Protein AF-A0A5J4PC75-F1 (afdb_monomer)

Structure (mmCIF, N/CA/C/O backbone):
data_AF-A0A5J4PC75-F1
#
_entry.id   AF-A0A5J4PC75-F1
#
loop_
_atom_site.group_PDB
_atom_site.id
_atom_site.type_symbol
_atom_site.label_atom_id
_atom_site.label_alt_id
_atom_site.label_comp_id
_atom_site.label_asym_id
_atom_site.label_entity_id
_atom_site.label_seq_id
_atom_site.pdbx_PDB_ins_code
_atom_site.Cartn_x
_atom_site.Cartn_y
_atom_site.Cartn_z
_atom_site.occupancy
_atom_site.B_iso_or_equiv
_atom_site.auth_seq_id
_atom_site.auth_comp_id
_atom_site.auth_asym_id
_atom_site.auth_atom_id
_atom_site.pdbx_PDB_model_num
ATOM 1 N N . LEU A 1 1 ? -17.595 5.722 -8.193 1.00 69.88 1 LEU A N 1
ATOM 2 C CA . LEU A 1 1 ? -16.826 4.793 -7.337 1.00 69.88 1 LEU A CA 1
ATOM 3 C C . LEU A 1 1 ? -17.791 4.184 -6.344 1.00 69.88 1 LEU A C 1
ATOM 5 O O . LEU A 1 1 ? -18.534 4.939 -5.726 1.00 69.88 1 LEU A O 1
ATOM 9 N N . ALA A 1 2 ? -17.838 2.856 -6.266 1.00 79.06 2 ALA A N 1
ATOM 10 C CA . ALA A 1 2 ? -18.558 2.186 -5.191 1.00 79.06 2 ALA A CA 1
ATOM 11 C C . ALA A 1 2 ? -17.774 2.367 -3.876 1.00 79.06 2 ALA A C 1
ATOM 13 O O . ALA A 1 2 ? -16.547 2.498 -3.930 1.00 79.06 2 ALA A O 1
ATOM 14 N N . PRO A 1 3 ? -18.454 2.430 -2.721 1.00 82.62 3 PRO A N 1
ATOM 15 C CA . PRO A 1 3 ? -17.777 2.430 -1.431 1.00 82.62 3 PRO A CA 1
ATOM 16 C C . PRO A 1 3 ? -16.994 1.126 -1.233 1.00 82.62 3 PRO A C 1
ATOM 18 O O . PRO A 1 3 ? -17.350 0.091 -1.795 1.00 82.62 3 PRO A O 1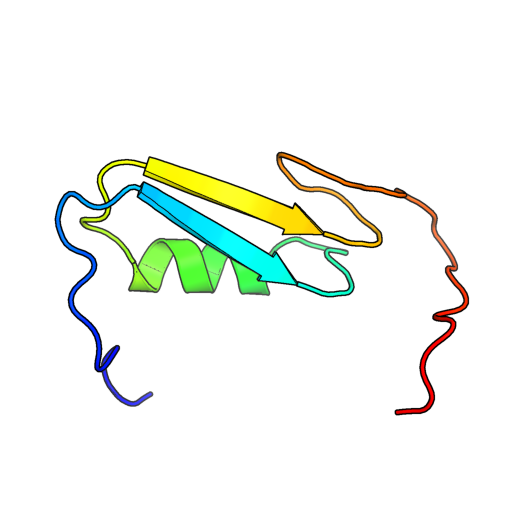
ATOM 21 N N . VAL A 1 4 ? -15.936 1.195 -0.424 1.00 90.81 4 VAL A N 1
ATOM 22 C CA . VAL A 1 4 ? -15.187 0.016 0.021 1.00 90.81 4 VAL A CA 1
ATOM 23 C C . VAL A 1 4 ? -16.139 -0.889 0.807 1.00 90.81 4 VAL A C 1
ATOM 25 O O . VAL A 1 4 ? -16.773 -0.435 1.758 1.00 90.81 4 VAL A O 1
ATOM 28 N N . ASP A 1 5 ? -16.270 -2.146 0.388 1.00 91.88 5 ASP A N 1
ATOM 29 C CA . ASP A 1 5 ? -17.292 -3.090 0.862 1.00 91.88 5 ASP A CA 1
ATOM 30 C C . ASP A 1 5 ? -16.803 -4.032 1.974 1.00 91.88 5 ASP A C 1
ATOM 32 O O . ASP A 1 5 ? -17.487 -4.987 2.343 1.00 91.88 5 ASP A O 1
ATOM 36 N N . PHE A 1 6 ? -15.640 -3.738 2.555 1.00 93.69 6 PHE A N 1
ATOM 37 C CA . PHE A 1 6 ? -15.070 -4.469 3.679 1.00 93.69 6 PHE A CA 1
ATOM 38 C C . PHE A 1 6 ? -14.795 -3.553 4.871 1.00 93.69 6 PHE A C 1
ATOM 40 O O . PHE A 1 6 ? -14.549 -2.358 4.734 1.00 93.69 6 PHE A O 1
ATOM 47 N N . ASP A 1 7 ? -14.807 -4.136 6.067 1.00 96.00 7 ASP A N 1
ATOM 48 C CA . ASP A 1 7 ? -14.475 -3.426 7.298 1.00 96.00 7 ASP A CA 1
ATOM 49 C C . ASP A 1 7 ? -12.952 -3.292 7.460 1.00 96.00 7 ASP A C 1
ATOM 51 O O . ASP A 1 7 ? -12.246 -4.296 7.616 1.00 96.00 7 ASP A O 1
ATOM 55 N N . PHE A 1 8 ? -12.460 -2.054 7.452 1.00 96.50 8 PHE A N 1
ATOM 56 C CA . PHE A 1 8 ? -11.039 -1.707 7.572 1.00 96.50 8 PHE A CA 1
ATOM 57 C C . PHE A 1 8 ? -10.718 -0.760 8.735 1.00 96.50 8 PHE A C 1
ATOM 59 O O . PHE A 1 8 ? -9.547 -0.438 8.943 1.00 96.50 8 PHE A O 1
ATOM 66 N N . GLN A 1 9 ? -11.724 -0.309 9.488 1.00 97.69 9 GLN A N 1
ATOM 67 C CA . GLN A 1 9 ? -11.525 0.667 10.560 1.00 97.69 9 GLN A CA 1
ATOM 68 C C . GLN A 1 9 ? -10.644 0.074 11.664 1.00 97.69 9 GLN A C 1
ATOM 70 O O . GL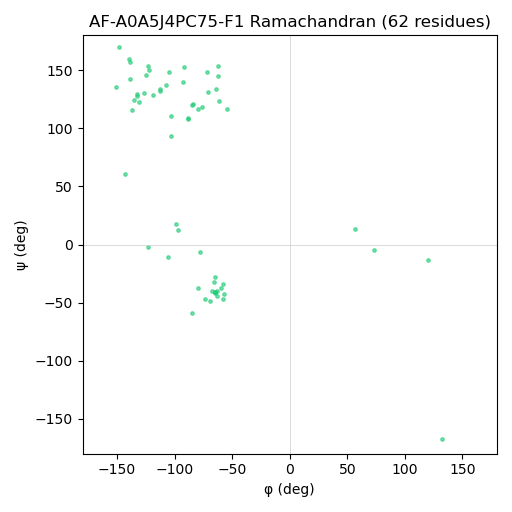N A 1 9 ? -10.816 -1.080 12.053 1.00 97.69 9 GLN A O 1
ATOM 75 N N . ASP A 1 10 ? -9.652 0.841 12.120 1.00 98.06 10 ASP A N 1
ATOM 76 C CA . ASP A 1 10 ? -8.656 0.435 13.122 1.00 98.06 10 ASP A CA 1
ATOM 77 C C . ASP A 1 10 ? -7.837 -0.832 12.783 1.00 98.06 10 ASP A C 1
A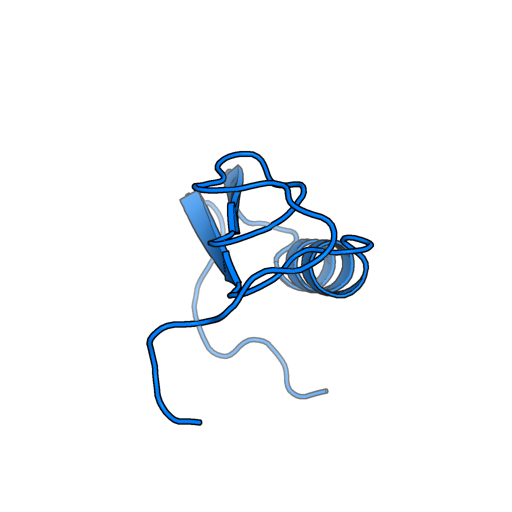TOM 79 O O . ASP A 1 10 ? -7.102 -1.365 13.627 1.00 98.06 10 ASP A O 1
ATOM 83 N N . LYS A 1 11 ? -7.885 -1.302 11.528 1.00 98.19 11 LYS A N 1
ATOM 84 C CA . LYS A 1 11 ? -7.099 -2.451 11.060 1.00 98.19 11 LYS A CA 1
ATOM 85 C C . LYS A 1 11 ? -5.767 -2.017 10.464 1.00 98.19 11 LYS A C 1
ATOM 87 O O . 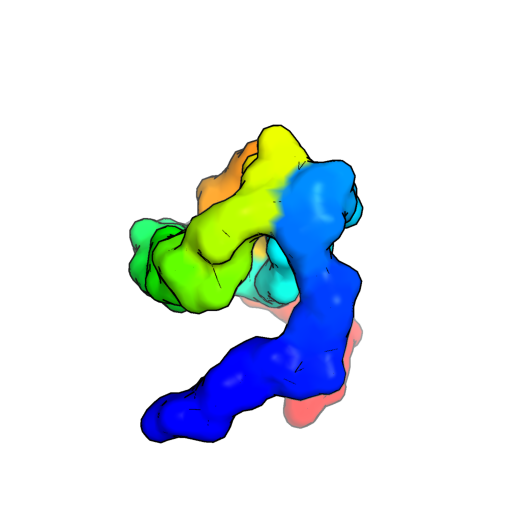LYS A 1 11 ? -5.622 -0.916 9.935 1.00 98.19 11 LYS A O 1
ATOM 92 N N . ASN A 1 12 ? -4.790 -2.915 10.542 1.00 98.25 12 ASN A N 1
ATOM 93 C CA . ASN A 1 12 ? -3.543 -2.783 9.800 1.00 98.25 12 ASN A CA 1
ATOM 94 C C . ASN A 1 12 ? -3.767 -3.346 8.393 1.00 98.25 12 ASN A C 1
ATOM 96 O O . ASN A 1 12 ? -4.112 -4.520 8.256 1.00 98.25 12 ASN A O 1
ATOM 100 N N . ILE A 1 13 ? -3.568 -2.523 7.370 1.00 98.06 13 ILE A N 1
ATOM 101 C CA . ILE A 1 13 ? -3.775 -2.874 5.968 1.00 98.06 13 ILE A CA 1
ATOM 102 C C . ILE A 1 13 ? -2.429 -2.884 5.245 1.00 98.06 13 ILE A C 1
ATOM 104 O O . ILE A 1 13 ? -1.637 -1.946 5.357 1.00 98.06 13 ILE A O 1
ATOM 108 N N . LEU A 1 14 ? -2.190 -3.947 4.481 1.00 97.88 14 LEU A N 1
ATOM 109 C CA . LEU A 1 14 ? -1.112 -4.007 3.504 1.00 97.88 14 LEU A CA 1
ATOM 110 C C . LEU A 1 14 ? -1.719 -3.807 2.113 1.00 97.88 14 LEU A C 1
ATOM 112 O O . LEU A 1 14 ? -2.455 -4.666 1.630 1.00 97.88 14 LEU A O 1
ATOM 116 N N . LEU A 1 15 ? -1.432 -2.666 1.493 1.00 96.75 15 LEU A N 1
ATOM 117 C CA . LEU A 1 15 ? -1.823 -2.362 0.123 1.00 96.75 15 LEU A CA 1
ATOM 118 C C . LEU A 1 15 ? -0.779 -2.949 -0.829 1.00 96.75 15 LEU A C 1
ATOM 120 O O . LEU A 1 15 ? 0.393 -2.589 -0.753 1.00 96.75 15 LEU A O 1
ATOM 124 N N . VAL A 1 16 ? -1.210 -3.847 -1.708 1.00 96.31 16 VAL A N 1
ATOM 125 C CA . VAL A 1 16 ? -0.338 -4.590 -2.624 1.00 96.31 16 VAL A CA 1
ATOM 126 C C . VAL A 1 16 ? -0.612 -4.161 -4.059 1.00 96.31 16 VAL A C 1
ATOM 128 O O . VAL A 1 16 ? -1.773 -4.090 -4.458 1.00 96.31 16 VAL A O 1
ATOM 131 N N . ASP A 1 17 ? 0.449 -3.914 -4.823 1.00 93.19 17 ASP A N 1
ATOM 132 C CA . ASP A 1 17 ? 0.384 -3.635 -6.260 1.00 93.19 17 ASP A CA 1
ATOM 133 C C . ASP A 1 17 ? 1.529 -4.351 -6.999 1.00 93.19 17 ASP A C 1
ATOM 135 O O . ASP A 1 17 ? 2.555 -4.692 -6.400 1.00 93.19 17 ASP A O 1
ATOM 139 N N . ASP A 1 18 ? 1.381 -4.595 -8.300 1.00 91.75 18 ASP A N 1
ATOM 140 C CA . ASP A 1 18 ? 2.461 -5.184 -9.094 1.00 91.75 18 ASP A CA 1
ATOM 141 C C . ASP A 1 18 ? 3.578 -4.166 -9.355 1.00 91.75 18 ASP A C 1
ATOM 143 O O . ASP A 1 18 ? 4.764 -4.453 -9.140 1.00 91.75 18 ASP A O 1
ATOM 147 N N . ARG A 1 19 ? 3.200 -2.950 -9.766 1.00 91.12 19 ARG A N 1
ATOM 148 C CA . ARG A 1 19 ? 4.119 -1.876 -10.117 1.00 91.12 19 ARG A CA 1
ATOM 149 C C . ARG A 1 19 ? 3.698 -0.514 -9.580 1.00 91.12 19 ARG A C 1
ATOM 151 O O . ARG A 1 19 ? 2.790 0.127 -10.099 1.00 91.12 19 ARG A O 1
ATOM 158 N N . MET A 1 20 ? 4.506 0.046 -8.682 1.00 92.62 20 MET A N 1
ATOM 159 C CA . MET A 1 20 ? 4.320 1.416 -8.190 1.00 92.62 20 MET A CA 1
ATOM 160 C C . MET A 1 20 ? 5.313 2.387 -8.834 1.00 92.62 20 MET A C 1
ATOM 162 O O . MET A 1 20 ? 6.429 2.575 -8.362 1.00 92.62 20 MET A O 1
ATOM 166 N N . LYS A 1 21 ? 4.903 3.035 -9.935 1.00 89.75 21 LYS A N 1
ATOM 167 C CA . LYS A 1 21 ? 5.756 4.007 -10.650 1.00 89.75 21 LYS A CA 1
ATOM 168 C C . LYS A 1 21 ? 5.695 5.417 -10.058 1.00 89.75 21 LYS A C 1
ATOM 170 O O . LYS A 1 21 ? 6.719 5.982 -9.705 1.00 89.75 21 LYS A O 1
ATOM 175 N N . THR A 1 22 ? 4.503 6.010 -10.011 1.00 89.06 22 THR A N 1
ATOM 176 C CA . THR A 1 22 ? 4.290 7.379 -9.498 1.00 89.06 22 THR A CA 1
ATOM 177 C C . THR A 1 22 ? 3.634 7.399 -8.121 1.00 89.06 22 THR A C 1
ATOM 179 O O . THR A 1 22 ? 3.521 8.459 -7.519 1.00 89.06 22 THR A O 1
ATOM 182 N N . GLY A 1 23 ? 3.136 6.251 -7.653 1.00 88.56 23 GLY A N 1
ATOM 183 C CA . GLY A 1 23 ? 2.399 6.129 -6.396 1.00 88.56 23 GLY A CA 1
ATOM 184 C C . GLY A 1 23 ? 0.976 6.700 -6.420 1.00 88.56 23 GLY A C 1
ATOM 185 O O . GLY A 1 23 ? 0.255 6.505 -5.453 1.00 88.56 23 GLY A O 1
ATOM 186 N N . ALA A 1 24 ? 0.523 7.341 -7.507 1.00 93.00 24 ALA A N 1
ATOM 187 C CA . ALA A 1 24 ? -0.774 8.029 -7.545 1.00 93.00 24 ALA A CA 1
ATOM 188 C C . ALA A 1 24 ? -1.966 7.110 -7.206 1.00 93.00 24 ALA A C 1
ATOM 190 O O . ALA A 1 24 ? -2.844 7.493 -6.432 1.00 93.00 24 ALA A O 1
ATOM 191 N N . THR A 1 25 ? -1.969 5.882 -7.734 1.00 92.81 25 THR A N 1
ATOM 192 C CA . THR A 1 25 ? -2.987 4.867 -7.418 1.00 92.81 25 THR A CA 1
ATOM 193 C C . THR A 1 25 ? -2.944 4.472 -5.945 1.00 92.81 25 THR A C 1
ATOM 195 O O . THR A 1 25 ? -3.983 4.429 -5.290 1.00 92.81 25 THR A O 1
ATOM 198 N N . ALA A 1 26 ? -1.745 4.247 -5.402 1.00 93.88 26 ALA A N 1
ATOM 199 C CA . ALA A 1 26 ? -1.566 3.890 -4.001 1.00 93.88 26 ALA A CA 1
ATOM 200 C C . ALA A 1 26 ? -2.006 5.026 -3.067 1.00 93.88 26 ALA A C 1
ATOM 202 O O . ALA A 1 26 ? -2.722 4.783 -2.101 1.00 93.88 26 ALA A O 1
ATOM 203 N N . THR A 1 27 ? -1.671 6.278 -3.395 1.00 94.94 27 THR A N 1
ATOM 204 C CA . THR A 1 27 ? -2.148 7.459 -2.667 1.00 94.94 27 THR A CA 1
ATOM 205 C C . THR A 1 27 ? -3.670 7.518 -2.657 1.00 94.94 27 THR A C 1
ATOM 207 O O . THR A 1 27 ? -4.265 7.695 -1.599 1.00 94.94 27 THR A O 1
ATOM 210 N N . PHE A 1 28 ? -4.314 7.316 -3.808 1.00 95.00 28 PHE A N 1
ATOM 211 C CA . PHE A 1 28 ? -5.772 7.315 -3.883 1.00 95.00 28 PHE A CA 1
ATOM 212 C C . PHE A 1 28 ? -6.404 6.177 -3.064 1.00 95.00 28 PHE A C 1
ATOM 214 O O . PHE A 1 28 ? -7.393 6.394 -2.369 1.00 95.00 28 PHE A O 1
ATOM 221 N N . ALA A 1 29 ? -5.813 4.981 -3.071 1.00 94.69 29 ALA A N 1
ATOM 222 C CA . ALA A 1 29 ? -6.274 3.871 -2.239 1.00 94.69 29 ALA A CA 1
ATOM 223 C C . ALA A 1 29 ? -6.110 4.160 -0.734 1.00 94.69 29 ALA A C 1
ATOM 225 O O . ALA A 1 29 ? -7.028 3.895 0.040 1.00 94.69 29 ALA A O 1
ATOM 226 N N . CYS A 1 30 ? -4.993 4.764 -0.313 1.00 94.81 30 CYS A N 1
ATOM 227 C CA . CYS A 1 30 ? -4.801 5.209 1.071 1.00 94.81 30 CYS A CA 1
ATOM 228 C C . CYS A 1 30 ? -5.862 6.234 1.499 1.00 94.81 30 CYS A C 1
ATOM 230 O O . CYS A 1 30 ? -6.345 6.187 2.628 1.00 94.81 30 CYS A O 1
ATOM 232 N N . GLU A 1 31 ? -6.257 7.133 0.594 1.00 95.38 31 GLU A N 1
ATOM 233 C CA . GLU A 1 31 ? -7.323 8.111 0.830 1.00 95.38 31 GLU A CA 1
ATOM 234 C C . GLU A 1 31 ? -8.695 7.446 1.018 1.00 95.38 31 GLU A C 1
ATOM 236 O O . GLU A 1 31 ? -9.439 7.824 1.923 1.00 95.38 31 GLU A O 1
ATOM 241 N N . LEU A 1 32 ? -9.013 6.419 0.222 1.00 95.06 32 LEU A N 1
ATOM 242 C CA . LEU A 1 32 ? -10.242 5.629 0.380 1.00 95.06 32 LEU A CA 1
ATOM 243 C C . LEU A 1 32 ? -10.279 4.842 1.698 1.00 95.06 32 LEU A C 1
ATOM 245 O O . LEU A 1 32 ? -11.358 4.582 2.226 1.00 95.06 32 LEU A O 1
ATOM 249 N N . LEU A 1 33 ? -9.110 4.483 2.231 1.00 95.56 33 LEU A N 1
ATOM 250 C CA . LEU A 1 33 ? -8.943 3.695 3.454 1.00 95.56 33 LEU A CA 1
ATOM 251 C C . LEU A 1 33 ? -8.648 4.556 4.694 1.00 95.56 33 LEU A C 1
ATOM 253 O O . LEU A 1 33 ? -8.194 4.042 5.722 1.00 95.56 33 LEU A O 1
ATOM 257 N N . LYS A 1 34 ? -8.926 5.867 4.633 1.00 94.62 34 LYS A N 1
ATOM 258 C CA . LYS A 1 34 ? -8.845 6.767 5.793 1.00 94.62 34 LYS A CA 1
ATOM 259 C C . LYS A 1 34 ? -9.700 6.229 6.947 1.00 94.62 34 LYS A C 1
ATOM 261 O O . LYS A 1 34 ? -10.917 6.116 6.833 1.00 94.62 34 LYS A O 1
ATOM 266 N N . GLY A 1 35 ? -9.041 5.887 8.054 1.00 96.19 35 GLY A N 1
ATOM 267 C CA . GLY A 1 35 ? -9.642 5.210 9.213 1.00 96.19 35 GLY A CA 1
ATOM 268 C C . GLY A 1 35 ? -9.009 3.852 9.536 1.00 96.19 35 GLY A C 1
ATOM 269 O O . GLY A 1 35 ? -9.187 3.332 10.634 1.00 96.19 35 GLY A O 1
ATOM 270 N N . ALA A 1 36 ? -8.203 3.293 8.629 1.00 97.88 36 ALA A N 1
ATOM 271 C CA . ALA A 1 36 ? -7.295 2.207 8.982 1.00 97.88 36 ALA A CA 1
ATOM 272 C C . ALA A 1 36 ? -6.268 2.676 10.030 1.00 97.88 36 ALA A C 1
ATOM 274 O O . ALA A 1 36 ? -5.787 3.810 9.990 1.00 97.88 36 ALA A O 1
ATOM 275 N N . LYS A 1 37 ? -5.887 1.780 10.944 1.00 98.31 37 LYS A N 1
ATOM 276 C CA . LYS A 1 37 ? -4.897 2.060 11.998 1.00 98.31 37 LYS A CA 1
ATOM 277 C C . LYS A 1 37 ? -3.499 2.281 11.432 1.00 98.31 37 LYS A C 1
ATOM 279 O O . LYS A 1 37 ? -2.746 3.119 11.924 1.00 98.31 37 LYS A O 1
ATOM 284 N N . LEU A 1 38 ? -3.140 1.487 10.431 1.00 97.88 38 LEU A N 1
ATOM 285 C CA . LEU A 1 38 ? -1.866 1.570 9.733 1.00 97.88 38 LEU A CA 1
ATOM 286 C C . LEU A 1 38 ? -2.071 1.093 8.304 1.00 97.88 38 LEU A C 1
ATOM 288 O O . LEU A 1 38 ? -2.671 0.043 8.088 1.00 97.88 38 LEU A O 1
ATOM 292 N N . ILE A 1 39 ? -1.516 1.829 7.349 1.00 97.94 39 ILE A N 1
ATOM 293 C CA . ILE A 1 39 ? -1.435 1.400 5.958 1.00 97.94 39 ILE A CA 1
ATOM 294 C C . ILE A 1 39 ? 0.042 1.314 5.596 1.00 97.94 39 ILE A C 1
ATOM 296 O O . ILE A 1 39 ? 0.803 2.253 5.842 1.00 97.94 39 ILE A O 1
ATOM 300 N N . LYS A 1 40 ? 0.442 0.171 5.045 1.00 98.06 40 LYS A N 1
ATOM 301 C CA . LYS A 1 40 ? 1.752 -0.039 4.432 1.00 98.06 40 LYS A CA 1
ATOM 302 C C . LYS A 1 40 ? 1.579 -0.479 2.992 1.00 98.06 40 LYS A C 1
ATOM 304 O O . LYS A 1 40 ? 0.587 -1.120 2.660 1.00 98.06 40 LYS A O 1
ATOM 309 N N . THR A 1 41 ? 2.542 -0.131 2.155 1.00 97.56 41 THR A N 1
ATOM 310 C CA . THR A 1 41 ? 2.539 -0.438 0.725 1.00 97.56 41 THR A CA 1
ATOM 311 C C . THR A 1 41 ? 3.559 -1.520 0.393 1.00 97.56 41 THR A C 1
ATOM 313 O O . THR A 1 41 ? 4.679 -1.507 0.898 1.00 97.56 41 THR A O 1
ATOM 316 N N . PHE A 1 42 ? 3.174 -2.468 -0.454 1.00 97.50 42 PHE A N 1
ATOM 317 C CA . PHE A 1 42 ? 4.069 -3.468 -1.017 1.00 97.50 42 PHE A CA 1
ATOM 318 C C . PHE A 1 42 ? 3.959 -3.458 -2.540 1.00 97.50 42 PHE A C 1
ATOM 320 O O . PHE A 1 42 ? 2.854 -3.535 -3.078 1.00 97.50 42 PHE A O 1
ATOM 327 N N . ALA A 1 43 ? 5.100 -3.397 -3.221 1.00 95.31 43 ALA A N 1
ATOM 328 C CA . ALA A 1 43 ? 5.181 -3.509 -4.671 1.00 95.31 43 ALA A CA 1
ATOM 329 C C . ALA A 1 43 ? 6.149 -4.623 -5.084 1.00 95.31 43 ALA A C 1
ATOM 331 O O . ALA A 1 43 ? 7.184 -4.830 -4.449 1.00 95.31 43 ALA A O 1
ATOM 332 N N . VAL A 1 44 ? 5.865 -5.315 -6.189 1.00 94.38 44 VAL A N 1
ATOM 333 C CA . VAL A 1 44 ? 6.892 -6.179 -6.795 1.00 94.38 44 VAL A CA 1
ATOM 334 C C . VAL A 1 44 ? 7.996 -5.307 -7.386 1.00 94.38 44 VAL A C 1
ATOM 336 O O . VAL A 1 44 ? 9.161 -5.530 -7.077 1.00 94.38 44 VAL A O 1
ATOM 339 N N . ASN A 1 45 ? 7.640 -4.282 -8.164 1.00 94.06 45 ASN A N 1
ATOM 340 C CA . ASN A 1 45 ? 8.602 -3.319 -8.694 1.00 94.06 45 ASN A CA 1
ATOM 341 C C . ASN A 1 45 ? 8.157 -1.865 -8.473 1.00 94.06 45 ASN A C 1
ATOM 343 O O . ASN A 1 45 ? 7.108 -1.457 -8.971 1.00 94.06 45 ASN A O 1
ATOM 347 N N . GLY A 1 46 ? 8.967 -1.053 -7.804 1.00 93.19 46 GLY A N 1
ATOM 348 C CA . GLY A 1 46 ? 8.756 0.387 -7.683 1.00 93.19 46 GLY A CA 1
ATOM 349 C C . GLY A 1 46 ? 8.898 0.923 -6.264 1.00 93.19 46 GLY A C 1
ATOM 350 O O . GLY A 1 46 ? 9.357 0.237 -5.355 1.00 93.19 46 GLY A O 1
ATOM 351 N N . SER A 1 47 ? 8.459 2.165 -6.071 1.00 92.25 47 SER A N 1
ATOM 352 C CA . SER A 1 47 ? 8.604 2.872 -4.798 1.00 92.25 47 SER A CA 1
ATOM 353 C C . SER A 1 47 ? 7.416 2.600 -3.870 1.00 92.25 47 SER A C 1
ATOM 355 O O . SER A 1 47 ? 6.303 3.068 -4.119 1.00 92.25 47 SER A O 1
ATOM 357 N N . ALA A 1 48 ? 7.668 1.835 -2.806 1.00 95.25 48 ALA A N 1
ATOM 358 C CA . ALA A 1 48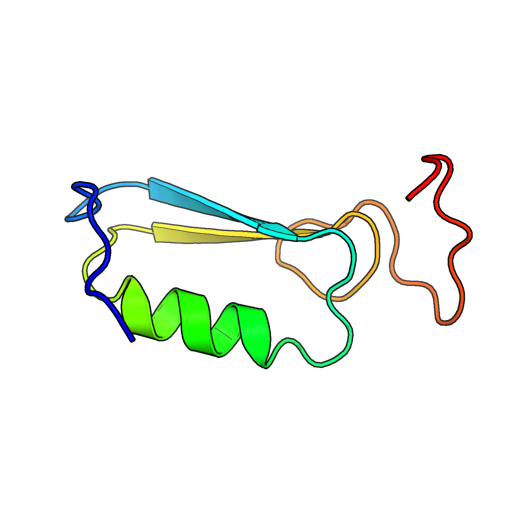 ? 6.716 1.444 -1.766 1.00 95.25 48 ALA A CA 1
ATOM 359 C C . ALA A 1 48 ? 7.441 1.286 -0.411 1.00 95.25 48 ALA A C 1
ATOM 361 O O . ALA A 1 48 ? 8.671 1.273 -0.365 1.00 95.25 48 ALA A O 1
ATOM 362 N N . ASP A 1 49 ? 6.702 1.135 0.695 1.00 96.44 49 ASP A N 1
ATOM 363 C CA . ASP A 1 49 ? 7.285 0.816 2.013 1.00 96.44 49 ASP A CA 1
ATOM 364 C C . ASP A 1 49 ? 8.089 -0.492 1.966 1.00 96.44 49 ASP A C 1
ATOM 366 O O . ASP A 1 49 ? 9.096 -0.641 2.658 1.00 96.44 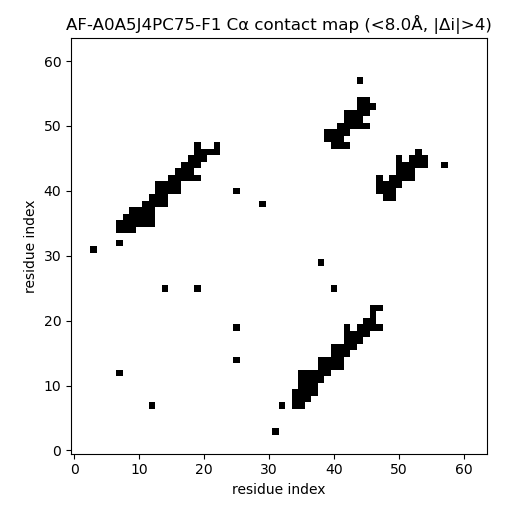49 ASP A O 1
ATOM 370 N N . TYR A 1 50 ? 7.628 -1.433 1.142 1.00 97.38 50 TYR A N 1
ATOM 371 C CA . TYR A 1 50 ? 8.282 -2.697 0.859 1.00 97.38 50 TYR A CA 1
ATOM 372 C C . TYR A 1 50 ? 8.300 -2.923 -0.654 1.00 97.38 50 TYR A C 1
ATOM 374 O O . TYR A 1 50 ? 7.255 -2.878 -1.299 1.00 97.38 50 TYR A O 1
ATOM 382 N N . ALA A 1 51 ? 9.468 -3.203 -1.222 1.00 95.62 51 ALA A N 1
ATOM 383 C CA . ALA A 1 51 ? 9.596 -3.513 -2.640 1.00 95.62 51 ALA A CA 1
ATOM 384 C C . ALA A 1 51 ? 10.575 -4.667 -2.861 1.00 95.62 51 ALA A C 1
ATOM 386 O O . ALA A 1 51 ? 11.584 -4.756 -2.158 1.00 95.62 51 ALA A O 1
ATOM 387 N N . LEU A 1 52 ? 10.281 -5.554 -3.819 1.00 94.69 52 LEU A N 1
ATOM 388 C CA . LEU A 1 52 ? 11.256 -6.568 -4.249 1.00 94.69 52 LEU A CA 1
ATOM 389 C C . LEU A 1 52 ? 12.291 -5.968 -5.208 1.00 94.69 52 LEU A C 1
ATOM 391 O O . LEU A 1 52 ? 13.469 -6.310 -5.129 1.00 94.69 52 LEU A O 1
ATOM 395 N N . TYR A 1 53 ? 11.848 -5.057 -6.075 1.00 93.62 53 TYR A N 1
ATOM 396 C CA . TYR A 1 53 ? 12.651 -4.368 -7.083 1.00 93.62 53 TYR A CA 1
ATOM 397 C C . TYR A 1 53 ? 12.246 -2.884 -7.174 1.00 93.62 53 TYR A C 1
ATOM 399 O O . TYR A 1 53 ? 11.140 -2.522 -6.780 1.00 93.62 53 TYR A O 1
ATOM 407 N N . ASP A 1 54 ? 13.116 -2.025 -7.712 1.00 92.25 54 ASP A N 1
ATOM 408 C CA . ASP A 1 54 ? 12.811 -0.617 -8.042 1.00 92.25 54 ASP A CA 1
ATOM 409 C C . ASP A 1 54 ? 13.518 -0.208 -9.346 1.00 92.25 54 ASP A C 1
ATOM 411 O O . ASP A 1 54 ? 14.418 0.630 -9.400 1.00 92.25 54 ASP A O 1
ATOM 415 N N . GLU A 1 55 ? 13.164 -0.907 -10.422 1.00 91.75 55 GLU A N 1
ATOM 416 C CA . GLU A 1 55 ? 13.789 -0.796 -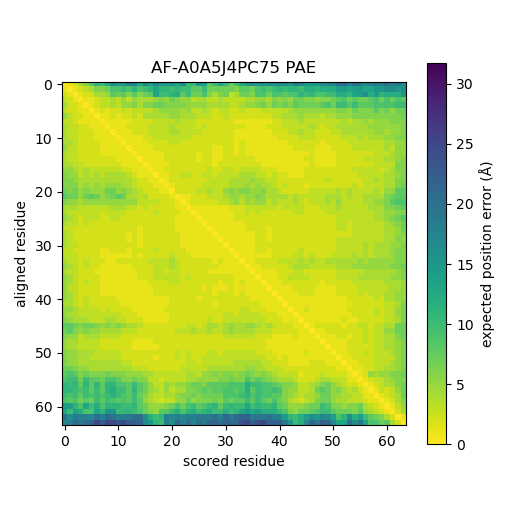11.734 1.00 91.75 55 GLU A CA 1
ATOM 417 C C . GLU A 1 55 ? 12.912 -0.028 -12.737 1.00 91.75 55 GLU A C 1
ATOM 419 O O . GLU A 1 55 ? 11.673 -0.099 -12.754 1.00 91.75 55 GLU A O 1
ATOM 424 N N . ALA A 1 56 ? 13.570 0.681 -13.661 1.00 87.44 56 ALA A N 1
ATOM 425 C CA . ALA A 1 56 ? 12.902 1.432 -14.725 1.00 87.44 56 ALA A CA 1
ATOM 426 C C . ALA A 1 56 ? 12.160 0.520 -15.721 1.00 87.44 56 ALA A C 1
ATOM 428 O O . ALA A 1 56 ? 11.098 0.892 -16.231 1.00 87.44 56 ALA A O 1
ATOM 429 N N . CYS A 1 57 ? 12.667 -0.688 -15.963 1.00 84.38 57 CYS A N 1
ATOM 430 C CA . CYS A 1 57 ? 12.028 -1.716 -16.775 1.00 84.38 57 CYS A CA 1
ATOM 431 C C . CYS A 1 57 ? 12.079 -3.030 -16.003 1.00 84.38 57 CYS A C 1
ATOM 433 O O . CYS A 1 57 ? 13.145 -3.398 -15.534 1.00 84.38 57 CYS A O 1
ATOM 435 N N . PHE A 1 58 ? 10.943 -3.710 -15.873 1.00 84.06 58 PHE A N 1
ATOM 436 C CA . PHE A 1 58 ? 10.845 -4.965 -15.141 1.00 84.06 58 PHE A CA 1
ATOM 437 C C . PHE A 1 58 ? 10.021 -5.940 -15.972 1.00 84.06 58 PHE A C 1
ATOM 439 O O . PHE A 1 58 ? 8.908 -5.605 -16.388 1.00 84.06 58 PHE A O 1
ATOM 446 N N . CYS A 1 59 ? 10.589 -7.109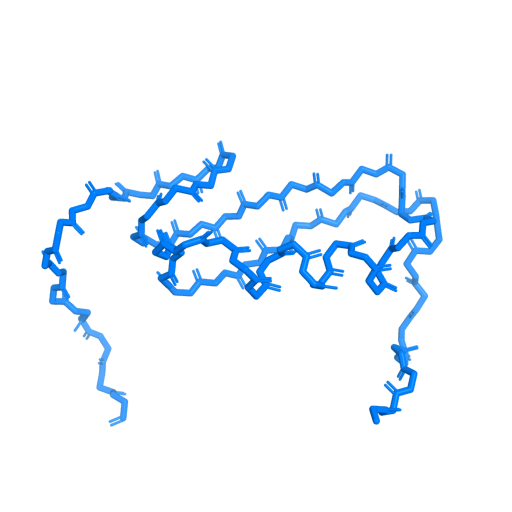 -16.260 1.00 84.50 59 CYS A N 1
ATOM 447 C CA . CYS A 1 59 ? 9.893 -8.161 -16.986 1.00 84.50 59 CYS A CA 1
ATOM 448 C C . CYS A 1 59 ? 9.144 -9.021 -15.972 1.00 84.50 59 CYS A C 1
ATOM 450 O O . CYS A 1 59 ? 9.757 -9.759 -15.199 1.00 84.50 59 CYS A O 1
ATOM 452 N N . PHE A 1 60 ? 7.822 -8.895 -15.948 1.00 83.44 60 PHE A N 1
ATOM 453 C CA . PHE A 1 60 ? 7.004 -9.683 -15.045 1.00 83.44 60 PHE A CA 1
ATOM 454 C C . PHE A 1 60 ? 6.972 -11.153 -15.493 1.00 83.44 60 PHE A C 1
ATOM 456 O O . PHE A 1 60 ? 6.745 -11.420 -16.672 1.00 83.44 60 PHE A O 1
ATOM 463 N N . PRO A 1 61 ? 7.204 -12.118 -14.583 1.00 77.75 61 PRO A N 1
ATOM 464 C CA . PRO A 1 61 ? 7.265 -13.538 -14.932 1.00 77.75 61 PRO A CA 1
ATOM 465 C C . PRO A 1 61 ? 5.884 -14.184 -15.130 1.00 77.75 61 PRO A C 1
ATOM 467 O O . PRO A 1 61 ? 5.809 -15.355 -15.499 1.00 77.75 61 PRO A O 1
ATOM 470 N N . TRP A 1 62 ? 4.794 -13.466 -14.851 1.00 81.94 62 TRP A N 1
ATOM 471 C CA . TRP A 1 62 ? 3.433 -13.954 -15.056 1.00 81.94 62 TRP A CA 1
ATOM 472 C C . TRP A 1 62 ? 2.900 -13.555 -16.436 1.00 81.94 62 TRP A C 1
ATOM 474 O O . TRP A 1 62 ? 3.103 -12.433 -16.895 1.00 81.94 62 TRP A O 1
ATOM 484 N N . ASN A 1 63 ? 2.181 -14.474 -17.081 1.00 64.19 63 ASN A N 1
ATOM 485 C CA . ASN A 1 63 ? 1.412 -14.172 -18.286 1.00 64.19 63 ASN A CA 1
ATOM 486 C C . ASN A 1 63 ? 0.143 -13.417 -17.867 1.00 64.19 63 ASN A C 1
ATOM 488 O O . ASN A 1 63 ? -0.654 -13.966 -17.106 1.00 64.19 63 ASN A O 1
ATOM 492 N N . ILE A 1 64 ? -0.014 -12.175 -18.3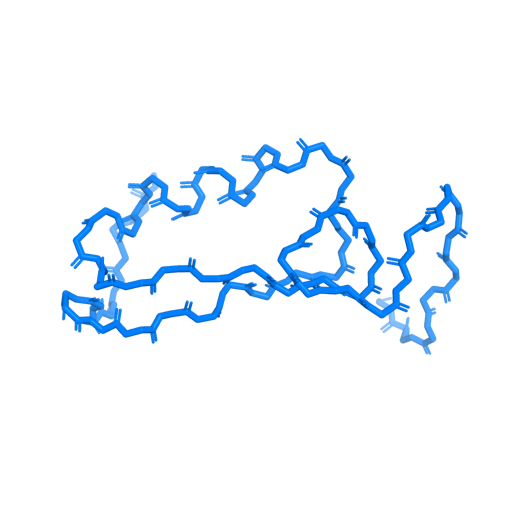32 1.00 59.31 64 ILE A N 1
ATOM 493 C CA . ILE A 1 64 ? -1.259 -11.397 -18.209 1.00 59.31 64 ILE A CA 1
ATOM 494 C C . ILE A 1 64 ? -2.211 -11.805 -19.333 1.00 59.31 64 ILE A C 1
ATOM 496 O O . ILE A 1 64 ? -1.724 -11.930 -20.482 1.00 59.31 64 ILE A O 1
#

Sequence (64 aa):
LAPVDFDFQDKNILLVDDRMKTGATATFACELLKGAKLIKTFAVNGSADYALYDEACFCFPWNI

pLDDT: mean 91.75, std 7.83, range [59.31, 98.31]

Solvent-accessible surface area (backbone atoms only — not comparable to full-atom values): 4087 Å² total; per-residue (Å²): 132,82,77,82,89,67,93,47,71,69,32,78,44,80,48,75,49,66,66,26,84,84,40,61,68,59,53,53,51,53,63,76,47,70,58,37,65,39,81,46,39,37,18,50,32,22,72,47,84,37,50,80,37,74,59,98,74,77,88,70,93,68,91,128

InterPro domains:
  IPR000836 Phosphoribosyltransferase domain [cd06223] (3-44)
  IPR029057 Phosphoribosyltransferase-like [G3DSA:3.40.50.2020] (1-64)
  IPR029057 Phosphoribosyltransferase-like [SSF53271] (3-45)

Secondary structure (DSSP, 8-state):
-PPP-S--TT-EEEEEEEEESSSHHHHHHHHHTBTBSEEEEEEEEESSSEEEE--SS---SS--

Foldseek 3Di:
DDQDPDDQAQAEEEAEDAEDAPCPVVVVVVVSNPRHNHYFYEYCEDDTNHYVYDDPDDDDPDDD

Organism: NCBI:txid433724

Nearest PDB structures (foldseek):
  1qk4-assembly1_C  TM=9.150E-01  e=3.293E-02  Toxoplasma gondii RH
  6p5x-assembly1_B  TM=5.685E-01  e=2.267E+00  Salmonella enterica subsp. enterica serovar Typhimurium
  6ulu-assembly1_A  TM=4.826E-01  e=1.986E+00  Salmonella enterica subsp. enterica serovar Typhimurium
  6p5z-assembly1_B  TM=5.754E-01  e=3.848E+00  Salmonella enterica subsp. enterica serovar Typhimurium
  7sch-assembly1_B  TM=3.673E-01  e=8.509E+00  Homo sapiens

Radius of gyration: 13.11 Å; Cα contacts (8 Å, |Δi|>4): 88; chains: 1; bounding box: 32×22×31 Å

Mean predicted aligned error: 3.93 Å